Protein AF-A0A844D872-F1 (afdb_monomer_lite)

Secondary structure (DSSP, 8-state):
--EEEEEE-S-HHHHHHHHHHHHTT--HHHHTTTS--SB-TTS-B---SSS-EEEEEHHHHHHHH-SHHHHTT-EEEEEETTEEEEEEEEEEEPPGGG--S-EEEEE-HHHHHHHTPPSS-EEEEEEEEE--

Sequence (132 aa):
MPTVKASSFADPGDIAAYKKAIAEGKSEAEALKLGDNGIGYWGDDTTSETTPMCALPREVWGEKWGTKGAARGKKVSVTYAGKTVVGELRDTMPHLANIKNGAGIDLNPGFAKAFGLKQPFMIDGVQWVWSE

Radius of gyration: 14.44 Å; chains: 1; bounding box: 37×27×39 Å

Foldseek 3Di:
DDWFKEWAAPAPQQCVQLVVCVVVVHDNVVSVVRHDVCQAPVRDRQQDQAAKEKAAACCVLCVVQNDPVRQFFFWKWKDDPRDIDIHGHRHYDYHPVPDDVRHRMYIYNNVCNVVVHHPGDIDTGMDMDGDD

pLDDT: mean 96.41, std 3.71, range [69.94, 98.69]

Organism: NCBI:txid2666082

Structure (mmCIF, N/CA/C/O backbone):
data_AF-A0A844D872-F1
#
_entry.id   AF-A0A844D872-F1
#
loop_
_atom_site.group_PDB
_atom_site.id
_atom_site.type_symbol
_atom_site.label_atom_id
_atom_site.label_alt_id
_atom_site.label_comp_id
_atom_site.label_asym_id
_atom_site.label_entity_id
_atom_site.label_seq_id
_atom_site.pdbx_PDB_ins_code
_atom_site.Cartn_x
_atom_site.Cartn_y
_atom_site.Cartn_z
_atom_site.occupancy
_atom_site.B_iso_or_equiv
_atom_site.auth_seq_id
_atom_site.auth_comp_id
_atom_site.auth_asym_id
_atom_site.auth_atom_id
_atom_site.pdbx_PDB_model_num
ATOM 1 N N . MET A 1 1 ? -15.899 -0.591 11.783 1.00 69.94 1 MET A N 1
ATOM 2 C CA . MET A 1 1 ? -14.674 -0.711 10.965 1.00 69.94 1 MET A CA 1
ATOM 3 C C . MET A 1 1 ? -14.652 -2.120 10.406 1.00 69.94 1 MET A C 1
ATOM 5 O O . MET A 1 1 ? -14.815 -3.038 11.207 1.00 69.94 1 MET A O 1
ATOM 9 N N . PRO A 1 2 ? -14.570 -2.316 9.082 1.00 82.88 2 PRO A N 1
ATOM 10 C CA . PRO A 1 2 ? -14.456 -3.659 8.531 1.00 82.88 2 PRO A CA 1
ATOM 11 C C . PRO A 1 2 ? -13.177 -4.313 9.060 1.00 82.88 2 PRO A C 1
ATOM 13 O O . PRO A 1 2 ? -12.152 -3.648 9.203 1.00 82.88 2 PRO A O 1
ATOM 16 N N . THR A 1 3 ? -13.262 -5.600 9.384 1.00 94.56 3 THR A N 1
ATOM 17 C CA . THR A 1 3 ? -12.077 -6.414 9.665 1.00 94.56 3 THR A CA 1
ATOM 18 C C . THR A 1 3 ? -11.681 -7.085 8.361 1.00 94.56 3 THR A C 1
ATOM 20 O O . THR A 1 3 ? -12.503 -7.755 7.740 1.00 94.56 3 THR A O 1
ATOM 23 N N . VAL A 1 4 ? -10.450 -6.854 7.927 1.00 96.81 4 VAL A N 1
ATOM 24 C CA . VAL A 1 4 ? -9.906 -7.308 6.652 1.00 96.81 4 VAL A CA 1
ATOM 25 C C . VAL A 1 4 ? -8.595 -8.048 6.874 1.00 96.81 4 VAL A C 1
ATOM 27 O O . VAL A 1 4 ? -7.974 -7.977 7.939 1.00 96.81 4 VAL A O 1
ATOM 30 N N . LYS A 1 5 ? -8.165 -8.740 5.826 1.00 98.06 5 LYS A N 1
ATOM 31 C CA . LYS A 1 5 ? -6.791 -9.195 5.688 1.00 98.06 5 LYS A CA 1
ATOM 32 C C . LYS A 1 5 ? -5.943 -8.050 5.133 1.00 98.06 5 LYS A C 1
ATOM 34 O O . LYS A 1 5 ? -6.408 -7.340 4.240 1.00 98.06 5 LYS A O 1
ATOM 39 N N . ALA A 1 6 ? -4.735 -7.864 5.646 1.00 98.12 6 ALA A N 1
ATOM 40 C CA . ALA A 1 6 ? -3.766 -6.923 5.100 1.00 98.12 6 ALA A CA 1
ATOM 41 C C . ALA A 1 6 ? -2.573 -7.664 4.510 1.00 98.12 6 ALA A C 1
ATOM 43 O O . ALA A 1 6 ? -2.111 -8.648 5.095 1.00 98.12 6 ALA A O 1
ATOM 44 N N . SER A 1 7 ? -2.065 -7.170 3.387 1.00 98.12 7 SER A N 1
ATOM 45 C CA . SER A 1 7 ? -0.820 -7.655 2.802 1.00 98.12 7 SER A CA 1
ATOM 46 C C . SER A 1 7 ? 0.258 -6.576 2.814 1.00 98.12 7 SER A C 1
ATOM 48 O O . SER A 1 7 ? -0.011 -5.429 3.179 1.00 98.12 7 SER A O 1
ATOM 50 N N . SER A 1 8 ? 1.496 -6.951 2.523 1.00 97.31 8 SER A N 1
ATOM 51 C CA . SER A 1 8 ? 2.596 -6.003 2.385 1.00 97.31 8 SER A CA 1
ATOM 52 C C . SER A 1 8 ? 2.806 -5.588 0.931 1.00 97.31 8 SER A C 1
ATOM 54 O O . SER A 1 8 ? 2.517 -6.355 0.018 1.00 97.31 8 SER A O 1
ATOM 56 N N . PHE A 1 9 ? 3.322 -4.376 0.726 1.00 96.06 9 PHE A N 1
ATOM 57 C CA . PHE A 1 9 ? 3.824 -3.908 -0.571 1.00 96.06 9 PHE A CA 1
ATOM 58 C C . PHE A 1 9 ? 5.110 -3.095 -0.381 1.00 96.06 9 PHE A C 1
ATOM 60 O O . PHE A 1 9 ? 5.484 -2.790 0.760 1.00 96.06 9 PHE A O 1
ATOM 67 N N . ALA A 1 10 ? 5.792 -2.749 -1.482 1.00 95.31 10 ALA A N 1
ATOM 68 C CA . ALA A 1 10 ? 7.118 -2.134 -1.451 1.00 95.31 10 ALA A CA 1
ATOM 69 C C . ALA A 1 10 ? 8.097 -2.934 -0.569 1.00 95.31 10 ALA A C 1
ATOM 71 O O . ALA A 1 10 ? 8.885 -2.379 0.203 1.00 95.31 10 ALA A O 1
ATOM 72 N N . ASP A 1 11 ? 8.008 -4.265 -0.653 1.00 93.38 11 ASP A N 1
ATOM 73 C CA . ASP A 1 11 ? 8.794 -5.179 0.163 1.00 93.38 11 ASP A CA 1
ATOM 74 C C . ASP A 1 11 ? 10.283 -5.069 -0.209 1.00 93.38 11 ASP A C 1
ATOM 76 O O . ASP A 1 11 ? 10.622 -5.113 -1.394 1.00 93.38 11 ASP A O 1
ATOM 80 N N . PRO A 1 12 ? 11.223 -4.990 0.757 1.00 93.12 12 PRO A N 1
ATOM 81 C CA . PRO A 1 12 ? 12.648 -4.829 0.447 1.00 93.12 12 PRO A CA 1
ATOM 82 C C . PRO A 1 12 ? 13.210 -5.894 -0.509 1.00 93.12 12 PRO A C 1
ATOM 84 O O . PRO A 1 12 ? 14.112 -5.608 -1.298 1.00 93.12 12 PRO A O 1
ATOM 87 N N . GLY A 1 13 ? 12.667 -7.117 -0.449 1.00 94.06 13 GLY A N 1
ATOM 88 C CA . GLY A 1 13 ? 12.999 -8.201 -1.373 1.00 94.06 13 GLY A CA 1
ATOM 89 C C . GLY A 1 13 ? 12.554 -7.918 -2.809 1.00 94.06 13 GLY A C 1
ATOM 90 O O . GLY A 1 13 ? 13.353 -8.088 -3.729 1.00 94.06 13 GLY A O 1
ATOM 91 N N . ASP A 1 14 ? 11.334 -7.414 -2.991 1.00 94.50 14 ASP A N 1
ATOM 92 C CA . ASP A 1 14 ? 10.787 -7.054 -4.302 1.00 94.50 14 ASP A CA 1
ATOM 93 C C . ASP A 1 14 ? 11.513 -5.839 -4.890 1.00 94.50 14 ASP A C 1
ATOM 95 O O . ASP A 1 14 ? 11.864 -5.848 -6.070 1.00 94.50 14 ASP A O 1
ATOM 99 N N . ILE A 1 15 ? 11.861 -4.846 -4.060 1.00 96.31 15 ILE A N 1
ATOM 100 C CA . ILE A 1 15 ? 12.703 -3.711 -4.472 1.00 96.31 15 ILE A CA 1
ATOM 101 C C . ILE A 1 15 ? 14.079 -4.190 -4.951 1.00 96.31 15 ILE A C 1
ATOM 103 O O . ILE A 1 15 ? 14.603 -3.719 -5.965 1.00 96.31 15 ILE A O 1
ATOM 107 N N . ALA A 1 16 ? 14.698 -5.124 -4.225 1.00 96.69 16 ALA A N 1
ATOM 108 C CA . ALA A 1 16 ? 15.992 -5.682 -4.606 1.00 96.69 16 ALA A CA 1
ATOM 109 C C . ALA A 1 16 ? 15.901 -6.488 -5.911 1.00 96.69 16 ALA A C 1
ATOM 111 O O . ALA A 1 16 ? 16.780 -6.358 -6.767 1.00 96.69 16 ALA A O 1
ATOM 112 N N . ALA A 1 17 ? 14.837 -7.275 -6.091 1.00 97.31 17 ALA A N 1
ATOM 113 C CA . ALA A 1 17 ? 14.586 -8.037 -7.310 1.00 97.31 17 ALA A CA 1
ATOM 114 C C . ALA A 1 17 ? 14.382 -7.119 -8.525 1.00 97.31 17 ALA A C 1
ATOM 116 O O . ALA A 1 17 ? 15.011 -7.337 -9.564 1.00 97.31 17 ALA A O 1
ATOM 117 N N . TYR A 1 18 ? 13.595 -6.050 -8.374 1.00 97.81 18 TYR A N 1
ATOM 118 C CA . TYR A 1 18 ? 13.404 -5.028 -9.402 1.00 97.81 18 TYR A CA 1
ATOM 119 C C . TYR A 1 18 ? 14.728 -4.354 -9.784 1.00 97.81 18 TYR A C 1
ATOM 121 O O . TYR A 1 18 ? 15.111 -4.334 -10.955 1.00 97.81 18 TYR A O 1
ATOM 129 N N . LYS A 1 19 ? 15.487 -3.857 -8.797 1.00 97.25 19 LYS A N 1
ATOM 130 C CA . LYS A 1 19 ? 16.779 -3.189 -9.040 1.00 97.25 19 LYS A CA 1
ATOM 131 C C . LYS A 1 19 ? 17.787 -4.115 -9.717 1.00 97.25 19 LYS A C 1
ATOM 133 O O . LYS A 1 19 ? 18.502 -3.681 -10.618 1.00 97.25 19 LYS A O 1
ATOM 138 N N . LYS A 1 20 ? 17.823 -5.390 -9.319 1.00 97.94 20 LYS A N 1
ATOM 139 C CA . LYS A 1 20 ? 18.659 -6.409 -9.960 1.00 97.94 20 LYS A CA 1
ATOM 140 C C . LYS A 1 20 ? 18.260 -6.621 -11.422 1.00 97.94 20 LYS A C 1
ATOM 142 O O . LYS A 1 20 ? 19.131 -6.617 -12.281 1.00 97.94 20 LYS A O 1
ATOM 147 N N . ALA A 1 21 ? 16.966 -6.745 -11.712 1.00 97.75 21 ALA A N 1
ATOM 148 C CA . ALA A 1 21 ? 16.462 -6.908 -13.073 1.00 97.75 21 ALA A CA 1
ATOM 149 C C . ALA A 1 21 ? 16.848 -5.729 -13.986 1.00 97.75 21 ALA A C 1
ATOM 151 O O . ALA A 1 21 ? 17.309 -5.949 -15.106 1.00 97.75 21 ALA A O 1
ATOM 152 N N . ILE A 1 22 ? 16.724 -4.493 -13.491 1.00 98.00 22 ILE A N 1
ATOM 153 C CA . ILE A 1 22 ? 17.172 -3.293 -14.214 1.00 98.00 22 ILE A CA 1
ATOM 154 C C . ILE A 1 22 ? 18.687 -3.323 -14.452 1.00 98.00 22 ILE A C 1
ATOM 156 O O . ILE A 1 22 ? 19.138 -3.058 -15.564 1.00 98.00 22 ILE A O 1
ATOM 160 N N . ALA A 1 23 ? 19.482 -3.685 -13.441 1.00 97.75 23 ALA A N 1
ATOM 161 C CA . ALA A 1 23 ? 20.937 -3.792 -13.575 1.00 97.75 23 ALA A CA 1
ATOM 162 C C . ALA A 1 23 ? 21.373 -4.880 -14.578 1.00 97.75 23 ALA A C 1
ATOM 164 O O . ALA A 1 23 ? 22.415 -4.747 -15.214 1.00 97.75 23 ALA A O 1
ATOM 165 N N . GLU A 1 24 ? 20.564 -5.926 -14.755 1.00 97.56 24 GLU A N 1
ATOM 166 C CA . GLU A 1 24 ? 20.741 -6.977 -15.769 1.00 97.56 24 GLU A CA 1
ATOM 167 C C . GLU A 1 24 ? 20.281 -6.551 -17.179 1.00 97.56 24 GLU A C 1
ATOM 169 O O . GLU A 1 24 ? 20.344 -7.347 -18.115 1.00 97.56 24 GLU A O 1
ATOM 174 N N . GLY A 1 25 ? 19.830 -5.305 -17.353 1.00 97.88 25 GLY A N 1
ATOM 175 C CA . GLY A 1 25 ? 19.441 -4.741 -18.647 1.00 97.88 25 GLY A CA 1
ATOM 176 C C . GLY A 1 25 ? 18.002 -5.037 -19.068 1.00 97.88 25 GLY A C 1
ATOM 177 O O . GLY A 1 25 ? 17.658 -4.819 -20.230 1.00 97.88 25 GLY A O 1
ATOM 178 N N . LYS A 1 26 ? 17.149 -5.523 -18.157 1.00 97.94 26 LYS A N 1
ATOM 179 C CA . LYS A 1 26 ? 15.717 -5.697 -18.437 1.00 97.94 26 LYS A CA 1
ATOM 180 C C . LYS A 1 26 ? 15.021 -4.346 -18.545 1.00 97.94 26 LYS A C 1
ATOM 182 O O . LYS A 1 26 ? 15.393 -3.382 -17.875 1.00 97.94 26 LYS A O 1
ATOM 187 N N . SER A 1 27 ? 13.968 -4.291 -19.354 1.00 97.75 27 SER A N 1
ATOM 188 C CA . SER A 1 27 ? 13.076 -3.132 -19.372 1.00 97.75 27 SER A CA 1
ATOM 189 C C . SER A 1 27 ? 12.322 -2.993 -18.045 1.00 97.75 27 SER A C 1
ATOM 191 O O . SER A 1 27 ? 12.126 -3.969 -17.320 1.00 97.75 27 SER A O 1
ATOM 193 N N . GLU A 1 28 ? 11.827 -1.792 -17.747 1.00 95.56 28 GLU A N 1
ATOM 194 C CA . GLU A 1 28 ? 10.998 -1.542 -16.560 1.00 95.56 28 GLU A CA 1
ATOM 195 C C . GLU A 1 28 ? 9.778 -2.473 -16.502 1.00 95.56 28 GLU A C 1
ATOM 197 O O . GLU A 1 28 ? 9.502 -3.076 -15.468 1.00 95.56 28 GLU A O 1
ATOM 202 N N . ALA A 1 29 ? 9.105 -2.694 -17.634 1.00 96.00 29 ALA A N 1
ATOM 203 C CA . ALA A 1 29 ? 7.959 -3.597 -17.713 1.00 96.00 29 ALA A CA 1
ATOM 204 C C . ALA A 1 29 ? 8.315 -5.068 -17.427 1.00 96.00 29 ALA A C 1
ATOM 206 O O . ALA A 1 29 ? 7.466 -5.834 -16.975 1.00 96.00 29 ALA A O 1
ATOM 207 N N . GLU A 1 30 ? 9.545 -5.497 -17.711 1.00 97.12 30 GLU A N 1
ATOM 208 C CA . GLU A 1 30 ? 10.029 -6.836 -17.363 1.00 97.12 30 GLU A CA 1
ATOM 209 C C . GLU A 1 30 ? 10.491 -6.912 -15.909 1.00 97.12 30 GLU A C 1
ATOM 211 O O . GLU A 1 30 ? 10.247 -7.921 -15.250 1.00 97.12 30 GLU A O 1
ATOM 216 N N . ALA A 1 31 ? 11.120 -5.855 -15.398 1.00 96.62 31 ALA A N 1
ATOM 217 C CA . ALA A 1 31 ? 11.547 -5.762 -14.008 1.00 96.62 31 ALA A CA 1
ATOM 218 C C . ALA A 1 31 ? 10.348 -5.728 -13.044 1.00 96.62 31 ALA A C 1
ATOM 220 O O . ALA A 1 31 ? 10.371 -6.430 -12.037 1.00 96.62 31 ALA A O 1
ATOM 221 N N . LEU A 1 32 ? 9.264 -5.025 -13.394 1.00 94.62 32 LEU A N 1
ATOM 222 C CA . LEU A 1 32 ? 8.007 -4.986 -12.626 1.00 94.62 32 LEU A CA 1
ATOM 223 C C . LEU A 1 32 ? 7.278 -6.339 -12.556 1.00 94.62 32 LEU A C 1
ATOM 225 O O . LEU A 1 32 ? 6.381 -6.523 -11.742 1.00 94.62 32 LEU A O 1
ATOM 229 N N . LYS A 1 33 ? 7.642 -7.314 -13.401 1.00 94.38 33 LYS A N 1
ATOM 230 C CA . LYS A 1 33 ? 7.141 -8.697 -13.275 1.00 94.38 33 LYS A CA 1
ATOM 231 C C . LYS A 1 33 ? 7.908 -9.504 -12.230 1.00 94.38 33 LYS A C 1
ATOM 233 O O . LYS A 1 33 ? 7.455 -10.580 -11.854 1.00 94.38 33 LYS A O 1
ATOM 238 N N . LEU A 1 34 ? 9.094 -9.037 -11.842 1.00 94.25 34 LEU A N 1
ATOM 239 C CA . LEU A 1 34 ? 9.993 -9.716 -10.911 1.00 94.25 34 LEU A CA 1
ATOM 240 C C . LEU A 1 34 ? 9.991 -9.097 -9.518 1.00 94.25 34 LEU A C 1
ATOM 242 O O . LEU A 1 34 ? 10.435 -9.752 -8.581 1.00 94.25 34 LEU A O 1
ATOM 246 N N . GLY A 1 35 ? 9.541 -7.853 -9.393 1.00 93.31 35 GLY A N 1
ATOM 247 C CA . GLY A 1 35 ? 9.508 -7.135 -8.134 1.00 93.31 35 GLY A CA 1
ATOM 248 C C . GLY A 1 35 ? 8.810 -5.788 -8.268 1.00 93.31 35 GLY A C 1
ATOM 249 O O . GLY A 1 35 ? 8.144 -5.509 -9.263 1.00 93.31 35 GLY A O 1
ATOM 250 N N . ASP A 1 36 ? 9.008 -4.953 -7.261 1.00 93.81 36 ASP A N 1
ATOM 251 C CA . ASP A 1 36 ? 8.352 -3.664 -7.073 1.00 93.81 36 ASP A CA 1
ATOM 252 C C . ASP A 1 36 ? 9.392 -2.546 -7.253 1.00 93.81 36 ASP A C 1
ATOM 254 O O . ASP A 1 36 ? 10.545 -2.683 -6.843 1.00 93.81 36 ASP A O 1
ATOM 258 N N . ASN A 1 37 ? 9.026 -1.439 -7.896 1.00 95.88 37 ASN A N 1
ATOM 259 C CA . ASN A 1 37 ? 9.924 -0.294 -8.059 1.00 95.88 37 ASN A CA 1
ATOM 260 C C . ASN A 1 37 ? 9.883 0.671 -6.858 1.00 95.88 37 ASN A C 1
ATOM 262 O O . ASN A 1 37 ? 10.709 1.583 -6.784 1.00 95.88 37 ASN A O 1
ATOM 266 N N . GLY A 1 38 ? 8.959 0.462 -5.917 1.00 96.62 38 GLY A N 1
ATOM 267 C CA . GLY A 1 38 ? 8.761 1.278 -4.726 1.00 96.62 38 GLY A CA 1
ATOM 268 C C . GLY A 1 38 ? 8.022 2.584 -4.992 1.00 96.62 38 GLY A C 1
ATOM 269 O O . GLY A 1 38 ? 7.949 3.430 -4.101 1.00 96.62 38 GLY A O 1
ATOM 270 N N . ILE A 1 39 ? 7.480 2.774 -6.195 1.00 97.62 39 ILE A N 1
ATOM 271 C CA . ILE A 1 39 ? 6.799 3.999 -6.598 1.00 97.62 39 ILE A CA 1
ATOM 272 C C . ILE A 1 39 ? 5.295 3.752 -6.606 1.00 97.62 39 ILE A C 1
ATOM 274 O O . ILE A 1 39 ? 4.771 3.035 -7.455 1.00 97.62 39 ILE A O 1
ATOM 278 N N . GLY A 1 40 ? 4.589 4.396 -5.681 1.00 96.31 40 GLY A N 1
ATOM 279 C CA . GLY A 1 40 ? 3.140 4.284 -5.587 1.00 96.31 40 GLY A CA 1
ATOM 280 C C . GLY A 1 40 ? 2.421 4.943 -6.767 1.00 96.31 40 GLY A C 1
ATOM 281 O O . GLY A 1 40 ? 2.988 5.741 -7.518 1.00 96.31 40 GLY A O 1
ATOM 282 N N . TYR A 1 41 ? 1.121 4.684 -6.893 1.00 96.62 41 TYR A N 1
ATOM 283 C CA . TYR A 1 41 ? 0.254 5.128 -7.990 1.00 96.62 41 TYR A CA 1
ATOM 284 C C . TYR A 1 41 ? 0.324 6.628 -8.315 1.00 96.62 41 TYR A C 1
ATOM 286 O O . TYR A 1 41 ? -0.021 7.053 -9.424 1.00 96.62 41 TYR A O 1
ATOM 294 N N . TRP A 1 42 ? 0.737 7.459 -7.358 1.00 96.12 42 TRP A N 1
ATOM 295 C CA . TRP A 1 42 ? 0.881 8.907 -7.508 1.00 96.12 42 TRP A CA 1
ATOM 296 C C . TRP A 1 42 ? 2.319 9.405 -7.719 1.00 96.12 42 TRP A C 1
ATOM 298 O O . TRP A 1 42 ? 2.523 10.617 -7.741 1.00 96.12 42 TRP A O 1
ATOM 308 N N . GLY A 1 43 ? 3.291 8.513 -7.913 1.00 96.25 43 GLY A N 1
ATOM 309 C CA . GLY A 1 43 ? 4.709 8.866 -8.048 1.00 96.25 43 GLY A CA 1
ATOM 310 C C . GLY A 1 43 ? 5.426 9.064 -6.709 1.00 96.25 43 GLY A C 1
ATOM 311 O O . GLY A 1 43 ? 6.524 9.610 -6.681 1.00 96.25 43 GLY A O 1
ATOM 312 N N . ASP A 1 44 ? 4.792 8.669 -5.606 1.00 97.06 44 ASP A N 1
ATOM 313 C CA . ASP A 1 44 ? 5.346 8.758 -4.257 1.00 97.06 44 ASP A CA 1
ATOM 314 C C . ASP A 1 44 ? 6.315 7.595 -3.987 1.00 97.06 44 ASP A C 1
ATOM 316 O O . ASP A 1 44 ? 6.029 6.463 -4.370 1.00 97.06 44 ASP A O 1
ATOM 320 N N . ASP A 1 45 ? 7.427 7.850 -3.291 1.00 97.25 45 ASP A N 1
ATOM 321 C CA . ASP A 1 45 ? 8.286 6.784 -2.759 1.00 97.25 45 ASP A CA 1
ATOM 322 C C . ASP A 1 45 ? 7.587 6.107 -1.576 1.00 97.25 45 ASP A C 1
ATOM 324 O O . ASP A 1 45 ? 7.339 6.726 -0.538 1.00 97.25 45 ASP A O 1
ATOM 328 N N . THR A 1 46 ? 7.269 4.829 -1.743 1.00 98.06 46 THR A N 1
ATOM 329 C CA . THR A 1 46 ? 6.528 4.017 -0.773 1.00 98.06 46 THR A CA 1
ATOM 330 C C . THR A 1 46 ? 7.416 3.102 0.064 1.00 98.06 46 THR A C 1
ATOM 332 O O . THR A 1 46 ? 6.928 2.441 0.980 1.00 98.06 46 THR A O 1
ATOM 335 N N . THR A 1 47 ? 8.733 3.131 -0.155 1.00 97.75 47 THR A N 1
ATOM 336 C CA . THR A 1 47 ? 9.712 2.282 0.543 1.00 97.75 47 THR A CA 1
ATOM 337 C C . THR A 1 47 ? 10.070 2.776 1.949 1.00 97.75 47 THR A C 1
ATOM 339 O O . THR A 1 47 ? 10.794 2.103 2.683 1.00 97.75 47 THR A O 1
ATOM 342 N N . SER A 1 48 ? 9.561 3.946 2.352 1.00 96.19 48 SER A N 1
ATOM 343 C CA . SER A 1 48 ? 9.865 4.561 3.646 1.00 96.19 48 SER A CA 1
ATOM 344 C C . SER A 1 48 ? 9.452 3.683 4.832 1.00 96.19 48 SER A C 1
ATOM 346 O O . SER A 1 48 ? 8.281 3.357 5.021 1.00 96.19 48 SER A O 1
ATOM 348 N N . GLU A 1 49 ? 10.415 3.390 5.708 1.00 96.56 49 GLU A N 1
ATOM 349 C CA . GLU A 1 49 ? 10.177 2.743 7.003 1.00 96.56 49 GLU A CA 1
ATOM 350 C C . GLU A 1 49 ? 9.657 3.700 8.088 1.0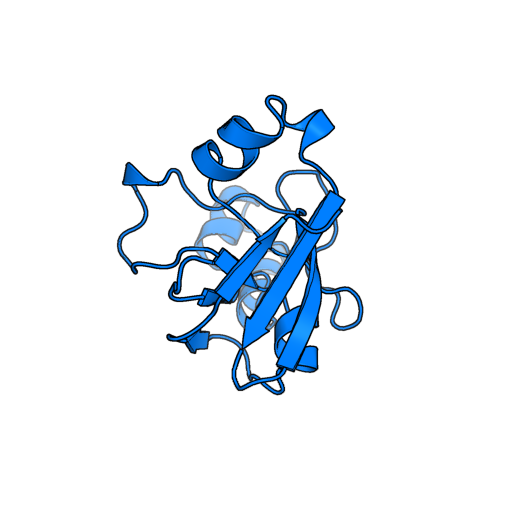0 96.56 49 GLU A C 1
ATOM 352 O O . GLU A 1 49 ? 9.276 3.264 9.174 1.00 96.56 49 GLU A O 1
ATOM 357 N N . THR A 1 50 ? 9.697 5.013 7.859 1.00 95.81 50 THR A N 1
ATOM 358 C CA . THR A 1 50 ? 9.314 6.021 8.865 1.00 95.81 50 THR A CA 1
ATOM 359 C C . THR A 1 50 ? 7.974 6.669 8.565 1.00 95.81 50 THR A C 1
ATOM 361 O O . THR A 1 50 ? 7.366 7.261 9.454 1.00 95.81 50 THR A O 1
ATOM 364 N N . THR A 1 51 ? 7.495 6.547 7.331 1.00 97.62 51 THR A N 1
ATOM 365 C CA . THR A 1 51 ? 6.218 7.097 6.890 1.00 97.62 51 THR A CA 1
ATOM 366 C C . THR A 1 51 ? 5.274 5.944 6.557 1.00 97.62 51 THR A C 1
ATOM 368 O O . THR A 1 51 ? 5.461 5.289 5.532 1.00 97.62 51 THR A O 1
ATOM 371 N N . PRO A 1 52 ? 4.264 5.671 7.405 1.00 98.50 52 PRO A N 1
ATOM 372 C CA . PRO A 1 52 ? 3.255 4.664 7.115 1.00 98.50 52 PRO A CA 1
ATOM 373 C C . PRO A 1 52 ? 2.410 5.073 5.908 1.00 98.50 52 PRO A C 1
ATOM 375 O O . PRO A 1 52 ? 1.802 6.147 5.879 1.00 98.50 52 PRO A O 1
ATOM 378 N N . MET A 1 53 ? 2.364 4.204 4.910 1.00 98.69 53 MET A N 1
ATOM 379 C CA . MET A 1 53 ? 1.624 4.389 3.670 1.00 98.69 53 MET A CA 1
ATOM 380 C C . MET A 1 53 ? 0.851 3.124 3.334 1.00 98.69 53 MET A C 1
ATOM 382 O O . MET A 1 53 ? 1.309 2.013 3.594 1.00 98.69 53 MET A O 1
ATOM 386 N N . CYS A 1 54 ? -0.324 3.293 2.748 1.00 98.50 54 CYS A N 1
ATOM 387 C CA . CYS A 1 54 ? -1.170 2.182 2.350 1.00 98.50 54 CYS A CA 1
ATOM 388 C C . CYS A 1 54 ? -1.605 2.283 0.892 1.00 98.50 54 CYS A C 1
ATOM 390 O O . CYS A 1 54 ? -1.616 3.370 0.293 1.00 98.50 54 CYS A O 1
ATOM 392 N N . ALA A 1 55 ? -2.011 1.131 0.370 1.00 98.31 55 ALA A N 1
ATOM 393 C CA . ALA A 1 55 ? -2.756 1.007 -0.864 1.00 98.31 55 ALA A CA 1
ATOM 394 C C . ALA A 1 55 ? -4.184 0.546 -0.558 1.00 98.31 55 ALA A C 1
ATOM 396 O O . ALA A 1 55 ? -4.405 -0.342 0.267 1.00 98.31 55 ALA A O 1
ATOM 397 N N . LEU A 1 56 ? -5.156 1.141 -1.249 1.00 97.94 56 LEU A N 1
ATOM 398 C CA . LEU A 1 56 ? -6.551 0.698 -1.248 1.00 97.94 56 LEU A CA 1
ATOM 399 C C . LEU A 1 56 ? -7.036 0.528 -2.694 1.00 97.94 56 LEU A C 1
ATOM 401 O O . LEU A 1 56 ? -6.513 1.201 -3.588 1.00 97.94 56 LEU A O 1
ATOM 405 N N . PRO A 1 57 ? -8.036 -0.331 -2.958 1.00 97.25 57 PRO A N 1
ATOM 406 C CA . PRO A 1 57 ? -8.593 -0.495 -4.297 1.00 97.25 57 PRO A CA 1
ATOM 407 C C . PRO A 1 57 ? -9.218 0.800 -4.815 1.00 97.25 57 PRO A C 1
ATOM 409 O O . PRO A 1 57 ? -9.758 1.600 -4.042 1.00 97.25 57 PRO A O 1
ATOM 412 N N . ARG A 1 58 ? -9.197 0.986 -6.139 1.00 96.75 58 ARG A N 1
ATOM 413 C CA . ARG A 1 58 ? -9.728 2.193 -6.788 1.00 96.75 58 ARG A CA 1
ATOM 414 C C . ARG A 1 58 ? -11.179 2.479 -6.449 1.00 96.75 58 ARG A C 1
ATOM 416 O O . ARG A 1 58 ? -11.556 3.634 -6.275 1.00 96.75 58 ARG A O 1
ATOM 423 N N . GLU A 1 59 ? -11.983 1.438 -6.348 1.00 97.44 59 GLU A N 1
ATOM 424 C CA . GLU A 1 59 ? -13.388 1.532 -5.985 1.00 97.44 59 GLU A CA 1
ATOM 425 C C . GLU A 1 59 ? -13.565 2.095 -4.568 1.00 97.44 59 GLU A C 1
ATOM 427 O O . GLU A 1 59 ? -14.431 2.933 -4.353 1.00 97.44 59 GLU A O 1
ATOM 432 N N . VAL A 1 60 ? -12.690 1.720 -3.630 1.00 96.88 60 VAL A N 1
ATOM 433 C CA . VAL A 1 60 ? -12.781 2.105 -2.214 1.00 96.88 60 VAL A CA 1
ATOM 434 C C . VAL A 1 60 ? -12.445 3.580 -2.006 1.00 96.88 60 VAL A C 1
ATOM 436 O O . VAL A 1 60 ? -13.193 4.315 -1.357 1.00 96.88 60 VAL A O 1
ATOM 439 N N . TRP A 1 61 ? -11.316 4.050 -2.544 1.00 97.06 61 TRP A N 1
ATOM 440 C CA . TRP A 1 61 ? -10.976 5.470 -2.424 1.00 97.06 61 TRP A CA 1
ATOM 441 C C . TRP A 1 61 ? -11.789 6.345 -3.382 1.00 97.06 61 TRP A C 1
ATOM 443 O O . TRP A 1 61 ? -12.052 7.506 -3.065 1.00 97.06 61 TRP A O 1
ATOM 453 N N . GLY A 1 62 ? -12.226 5.802 -4.521 1.00 97.31 62 GLY A N 1
ATOM 454 C CA . GLY A 1 62 ? -13.078 6.489 -5.488 1.00 97.31 62 GLY A CA 1
ATOM 455 C C . GLY A 1 62 ? -14.477 6.760 -4.944 1.00 97.31 62 GLY A C 1
ATOM 456 O O . GLY A 1 62 ? -14.984 7.864 -5.118 1.00 97.31 62 GLY A O 1
ATOM 457 N N . GLU A 1 63 ? -15.069 5.811 -4.217 1.00 96.69 63 GLU A N 1
ATOM 458 C CA . GLU A 1 63 ? -16.375 5.985 -3.570 1.00 96.69 63 GLU A CA 1
ATOM 459 C C . GLU A 1 63 ? -16.367 7.140 -2.558 1.00 96.69 63 GLU A C 1
ATOM 461 O O . GLU A 1 63 ? -17.303 7.936 -2.511 1.00 96.69 63 GLU A O 1
ATOM 466 N N . LYS A 1 64 ? -15.292 7.279 -1.770 1.00 96.62 64 LYS A N 1
ATOM 467 C CA . LYS A 1 64 ? -15.211 8.309 -0.724 1.00 96.62 64 LYS A CA 1
ATOM 468 C C . LYS A 1 64 ? -14.742 9.673 -1.231 1.00 96.62 64 LYS A C 1
ATOM 470 O O . LYS A 1 64 ? -15.247 10.695 -0.771 1.00 96.62 64 LYS A O 1
ATOM 475 N N . TRP A 1 65 ? -13.747 9.700 -2.118 1.00 96.69 65 TRP A N 1
ATOM 476 C CA . TRP A 1 65 ? -13.030 10.927 -2.496 1.00 96.69 65 TRP A CA 1
ATOM 477 C C . TRP A 1 65 ? -13.202 11.315 -3.970 1.00 96.69 65 TRP A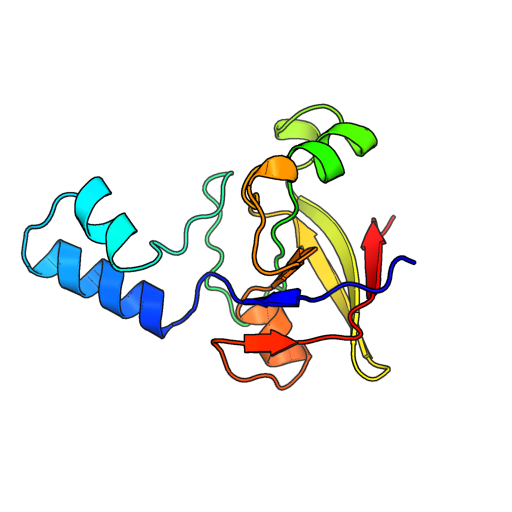 C 1
ATOM 479 O O . TRP A 1 65 ? -12.768 12.392 -4.382 1.00 96.69 65 TRP A O 1
ATOM 489 N N . GLY A 1 66 ? -13.831 10.466 -4.783 1.00 96.50 66 GLY A N 1
ATOM 490 C CA . GLY A 1 66 ? -14.088 10.701 -6.200 1.00 96.50 66 GLY A CA 1
ATOM 491 C C . GLY A 1 66 ? -12.843 10.534 -7.069 1.00 96.50 66 GLY A C 1
ATOM 492 O O . GLY A 1 66 ? -12.668 9.526 -7.751 1.00 96.50 66 GLY A O 1
ATOM 493 N N . THR A 1 67 ? -11.972 11.543 -7.091 1.00 95.25 67 THR A N 1
ATOM 494 C CA . THR A 1 67 ? -10.861 11.607 -8.053 1.00 95.25 67 THR A CA 1
ATOM 495 C C . THR A 1 67 ? -9.536 11.118 -7.476 1.00 95.25 67 THR A C 1
ATOM 497 O O . THR A 1 67 ? -9.279 11.211 -6.277 1.00 95.25 67 THR A O 1
ATOM 500 N N . LYS A 1 68 ? -8.634 10.689 -8.372 1.00 93.50 68 LYS A N 1
ATOM 501 C CA . LYS A 1 68 ? -7.239 10.361 -8.043 1.00 93.50 68 LYS A CA 1
ATOM 502 C C . LYS A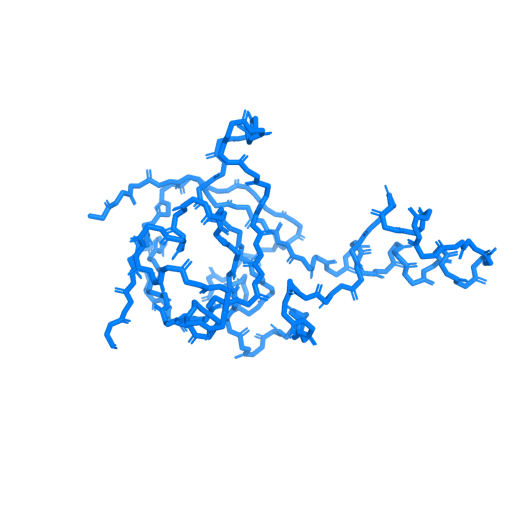 1 68 ? -6.560 11.498 -7.262 1.00 93.50 68 LYS A C 1
ATOM 504 O O . LYS A 1 68 ? -5.862 11.235 -6.290 1.00 93.50 68 LYS A O 1
ATOM 509 N N . GLY A 1 69 ? -6.758 12.752 -7.676 1.00 94.75 69 GLY A N 1
ATOM 510 C CA . GLY A 1 69 ? -6.149 13.914 -7.020 1.00 94.75 69 GLY A CA 1
ATOM 511 C C . GLY A 1 69 ? -6.691 14.158 -5.612 1.00 94.75 69 GLY A C 1
ATOM 512 O O . GLY A 1 69 ? -5.920 14.449 -4.705 1.00 94.75 69 GLY A O 1
ATOM 513 N N . ALA A 1 70 ? -7.998 13.976 -5.414 1.00 96.56 70 ALA A N 1
ATOM 514 C CA . ALA A 1 70 ? -8.639 14.153 -4.114 1.00 96.56 70 ALA A CA 1
ATOM 515 C C . ALA A 1 70 ? -8.321 13.023 -3.118 1.00 96.56 70 ALA A C 1
ATOM 517 O O . ALA A 1 70 ? -8.321 13.266 -1.913 1.00 96.56 70 ALA A O 1
ATOM 518 N N . ALA A 1 71 ? -8.051 11.807 -3.601 1.00 97.44 71 ALA A N 1
ATOM 519 C CA . ALA A 1 71 ? -7.730 10.652 -2.762 1.00 97.44 71 ALA A CA 1
ATOM 520 C C . ALA A 1 71 ? -6.272 10.639 -2.263 1.00 97.44 71 ALA A C 1
ATOM 522 O O . ALA A 1 71 ? -5.997 10.130 -1.175 1.00 97.44 71 ALA A O 1
ATOM 523 N N . ARG A 1 72 ? -5.331 11.197 -3.037 1.00 97.69 72 ARG A N 1
ATOM 524 C CA . ARG A 1 72 ? -3.898 11.163 -2.712 1.00 97.69 72 ARG A CA 1
ATOM 525 C C . ARG A 1 72 ? -3.621 11.765 -1.334 1.00 97.69 72 ARG A C 1
ATOM 527 O O . ARG A 1 72 ? -3.954 12.919 -1.075 1.00 97.69 72 ARG A O 1
ATOM 534 N N . GLY A 1 73 ? -2.927 11.018 -0.480 1.00 97.75 73 GLY A N 1
ATOM 535 C CA . GLY A 1 73 ? -2.488 11.492 0.832 1.00 97.75 73 GLY A CA 1
ATOM 536 C C . GLY A 1 73 ? -3.588 11.573 1.882 1.00 97.75 73 GLY A C 1
ATOM 537 O O . GLY A 1 73 ? -3.342 12.086 2.973 1.00 97.75 73 GLY A O 1
ATOM 538 N N . LYS A 1 74 ? -4.792 11.068 1.587 1.00 98.19 74 LYS A N 1
ATOM 539 C CA . LYS A 1 74 ? -5.843 10.947 2.596 1.00 98.19 74 LYS A CA 1
ATOM 540 C C . LYS A 1 74 ? -5.379 10.036 3.722 1.00 98.19 74 LYS A C 1
ATOM 542 O O . LYS A 1 74 ? -4.739 9.011 3.482 1.00 98.19 74 LYS A O 1
ATOM 547 N N . LYS A 1 75 ? -5.671 10.457 4.951 1.00 98.31 75 LYS A N 1
ATOM 548 C CA . LYS A 1 75 ? -5.225 9.771 6.157 1.00 98.31 75 LYS A CA 1
ATOM 549 C C . LYS A 1 75 ? -6.048 8.506 6.364 1.00 98.31 75 LYS A C 1
ATOM 551 O O . LYS A 1 75 ? -7.270 8.515 6.218 1.00 98.31 75 LYS A O 1
ATOM 556 N N . VAL A 1 76 ? -5.367 7.423 6.712 1.00 98.19 76 VAL A N 1
ATOM 557 C CA . VAL A 1 76 ? -5.970 6.120 6.993 1.00 98.19 76 VAL A CA 1
ATOM 558 C C . VAL A 1 76 ? -5.487 5.673 8.361 1.00 98.19 76 VAL A C 1
ATOM 560 O O . VAL A 1 76 ? -4.287 5.536 8.590 1.00 98.19 76 VAL A O 1
ATOM 563 N N . SER A 1 77 ? -6.426 5.479 9.279 1.00 98.19 77 SER A N 1
ATOM 564 C CA . SER A 1 77 ? -6.162 4.891 10.586 1.00 98.19 77 SER A CA 1
ATOM 565 C C . SER A 1 77 ? -6.260 3.377 10.457 1.00 98.19 77 SER A C 1
ATOM 567 O O . SER A 1 77 ? -7.296 2.869 10.028 1.00 98.19 77 SER A O 1
ATOM 569 N N . VAL A 1 78 ? -5.184 2.670 10.792 1.00 98.44 78 VAL A N 1
ATOM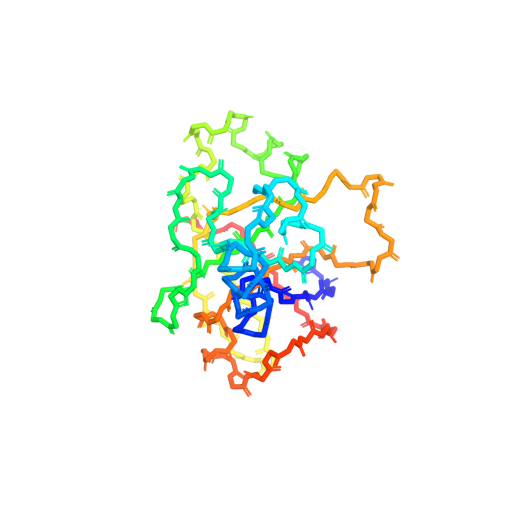 570 C CA . VAL A 1 78 ? -5.090 1.209 10.722 1.00 98.44 78 VAL A CA 1
ATOM 571 C C . VAL A 1 78 ? -4.844 0.669 12.122 1.00 98.44 78 VAL A C 1
ATOM 573 O O . VAL A 1 78 ? -3.915 1.102 12.804 1.00 98.44 78 VAL A O 1
ATOM 576 N N . THR A 1 79 ? -5.657 -0.291 12.544 1.00 98.56 79 THR A N 1
ATOM 577 C CA . THR A 1 79 ? -5.559 -0.967 13.834 1.00 98.56 79 THR A CA 1
ATOM 578 C C . THR A 1 79 ? -5.238 -2.441 13.633 1.00 98.56 79 THR A C 1
ATOM 580 O O . THR A 1 79 ? -5.926 -3.147 12.895 1.00 98.56 79 THR A O 1
ATOM 583 N N . TYR A 1 80 ? -4.213 -2.919 14.331 1.00 98.44 80 TYR A N 1
ATOM 584 C CA . TYR A 1 80 ? -3.823 -4.323 14.370 1.00 98.44 80 TYR A CA 1
ATOM 585 C C . TYR A 1 80 ? -3.257 -4.667 15.749 1.00 98.44 80 TYR A C 1
ATOM 587 O O . TYR A 1 80 ? -2.508 -3.882 16.330 1.00 98.44 80 TYR A O 1
ATOM 595 N N . ALA A 1 81 ? -3.643 -5.826 16.293 1.00 96.44 81 ALA A N 1
ATOM 596 C CA . ALA A 1 81 ? -3.196 -6.309 17.605 1.00 96.44 81 ALA A CA 1
ATOM 597 C C . ALA A 1 81 ? -3.306 -5.257 18.738 1.00 96.44 81 ALA A C 1
ATOM 599 O O . ALA A 1 81 ? -2.423 -5.133 19.583 1.00 96.44 81 ALA A O 1
ATOM 600 N N . GLY A 1 82 ? -4.383 -4.461 18.737 1.00 96.44 82 GLY A N 1
ATOM 601 C CA . GLY A 1 82 ? -4.632 -3.417 19.742 1.00 96.44 82 GLY A CA 1
ATOM 602 C C . GLY A 1 82 ? -3.834 -2.118 19.557 1.00 96.44 82 GLY A C 1
ATOM 603 O O . GLY A 1 82 ? -4.024 -1.181 20.329 1.00 96.44 82 GLY A O 1
ATOM 604 N N . LYS A 1 83 ? -2.976 -2.024 18.535 1.00 98.19 83 LYS A N 1
ATOM 605 C CA . LYS A 1 83 ? -2.231 -0.810 18.185 1.00 98.19 83 LYS A CA 1
ATOM 606 C C . LYS A 1 83 ? -2.869 -0.118 16.990 1.00 98.19 83 LYS A C 1
ATOM 608 O O . LYS A 1 83 ? -3.164 -0.774 15.998 1.00 98.19 83 LYS A O 1
ATOM 613 N N . THR A 1 84 ? -2.997 1.205 17.059 1.00 98.19 84 THR A N 1
ATOM 614 C CA . THR A 1 84 ? -3.462 2.044 15.947 1.00 98.19 84 THR A CA 1
ATOM 615 C C . THR A 1 84 ? -2.326 2.907 15.412 1.00 98.19 84 THR A C 1
ATOM 617 O O . THR A 1 84 ? -1.597 3.529 16.184 1.00 98.19 84 THR A O 1
ATOM 620 N N . VAL A 1 85 ? -2.178 2.947 14.091 1.00 98.38 85 VAL A N 1
ATOM 621 C CA . VAL A 1 85 ? -1.191 3.753 13.367 1.00 98.38 85 VAL A CA 1
ATOM 622 C C . VAL A 1 85 ? -1.920 4.514 12.267 1.00 98.38 85 VAL A C 1
ATOM 624 O O . VAL A 1 85 ? -2.706 3.931 11.524 1.00 98.38 85 VAL A O 1
ATOM 627 N N . VAL A 1 86 ? -1.660 5.816 12.156 1.00 98.44 86 VAL A N 1
ATOM 628 C CA . VAL A 1 86 ? -2.193 6.639 11.066 1.00 98.44 86 VAL A CA 1
ATOM 629 C C . VAL A 1 86 ? -1.145 6.736 9.967 1.00 98.44 86 VAL A C 1
ATOM 631 O O . VAL A 1 86 ? -0.017 7.161 10.213 1.00 98.44 86 VAL A O 1
ATOM 634 N N . GLY A 1 87 ? -1.538 6.355 8.759 1.00 98.25 87 GLY A N 1
ATOM 635 C CA . GLY A 1 87 ? -0.744 6.500 7.549 1.00 98.25 87 GLY A CA 1
ATOM 636 C C . GLY A 1 87 ? -1.486 7.266 6.467 1.00 98.25 87 GLY A C 1
ATOM 637 O O . GLY A 1 87 ? -2.520 7.893 6.708 1.00 98.25 87 GLY A O 1
ATOM 638 N N . GLU A 1 88 ? -0.942 7.219 5.260 1.00 98.31 88 GLU A N 1
ATOM 639 C CA . GLU A 1 88 ? -1.464 7.935 4.098 1.00 98.31 88 GLU A CA 1
ATOM 640 C C . GLU A 1 88 ? -1.760 6.990 2.938 1.00 98.31 88 GLU A C 1
ATOM 642 O O . GLU A 1 88 ? -1.020 6.039 2.694 1.00 98.31 88 GLU A O 1
ATOM 647 N N . LEU A 1 89 ? -2.810 7.277 2.173 1.00 98.44 89 LEU A N 1
ATOM 648 C CA . LEU A 1 89 ? -3.038 6.622 0.891 1.00 98.44 89 LEU A CA 1
ATOM 649 C C . LEU A 1 89 ? -2.013 7.126 -0.137 1.00 98.44 89 LEU A C 1
ATOM 651 O O . LEU A 1 89 ? -2.058 8.295 -0.541 1.00 98.44 89 LEU A O 1
ATOM 655 N N . ARG A 1 90 ? -1.092 6.252 -0.552 1.00 98.38 90 ARG A N 1
ATOM 656 C CA . ARG A 1 90 ? -0.006 6.573 -1.501 1.00 98.38 90 ARG A CA 1
ATOM 657 C C . ARG A 1 90 ? 0.131 5.572 -2.642 1.00 98.38 90 ARG A C 1
ATOM 659 O O . ARG A 1 90 ? 0.892 5.834 -3.569 1.00 98.38 90 ARG A O 1
ATOM 666 N N . ASP A 1 91 ? -0.663 4.506 -2.635 1.00 98.00 91 ASP A N 1
ATOM 667 C CA . ASP A 1 91 ? -0.772 3.606 -3.775 1.00 98.00 91 ASP A CA 1
ATOM 668 C C . ASP A 1 91 ? -2.209 3.088 -4.005 1.00 98.00 91 ASP A C 1
ATOM 670 O O . ASP A 1 91 ? -3.131 3.396 -3.240 1.00 98.00 91 ASP A O 1
ATOM 674 N N . THR A 1 92 ? -2.424 2.338 -5.087 1.00 97.62 92 THR A N 1
ATOM 675 C CA . THR A 1 92 ? -3.683 1.658 -5.394 1.00 97.62 92 THR A CA 1
ATOM 676 C C . THR A 1 92 ? -3.476 0.154 -5.506 1.00 97.62 92 THR A C 1
ATOM 678 O O . THR A 1 92 ? -2.616 -0.321 -6.238 1.00 97.62 92 THR A O 1
ATOM 681 N N . MET A 1 93 ? -4.347 -0.602 -4.844 1.00 96.94 93 MET A N 1
ATOM 682 C CA . MET A 1 93 ? -4.450 -2.043 -5.078 1.00 96.94 93 MET A CA 1
ATOM 683 C C . MET A 1 93 ? -5.086 -2.313 -6.454 1.00 96.94 93 MET A C 1
ATOM 685 O O . MET A 1 93 ? -5.724 -1.410 -7.025 1.00 96.94 93 MET A O 1
ATOM 689 N N . PRO A 1 94 ? -4.997 -3.555 -6.971 1.00 96.06 94 PRO A N 1
ATOM 690 C CA . PRO A 1 94 ? -5.833 -4.002 -8.078 1.00 96.06 94 PRO A CA 1
ATOM 691 C C . PRO A 1 94 ? -7.322 -3.726 -7.830 1.00 96.06 94 PRO A C 1
ATOM 693 O O . PRO A 1 94 ? -7.776 -3.615 -6.691 1.00 96.06 94 PRO A O 1
ATOM 696 N N . HIS A 1 95 ? -8.095 -3.662 -8.915 1.00 96.69 95 HIS A N 1
ATOM 697 C CA . HIS A 1 95 ? -9.557 -3.602 -8.851 1.00 96.69 95 HIS A CA 1
ATOM 698 C C . HIS A 1 95 ? -10.119 -4.679 -7.921 1.00 96.69 95 HIS A C 1
ATOM 700 O O . HIS A 1 95 ? -9.668 -5.825 -7.992 1.00 96.69 95 HIS A O 1
ATOM 706 N N . LEU A 1 96 ? -11.141 -4.343 -7.125 1.00 95.62 96 LEU A N 1
ATOM 707 C CA . LEU A 1 96 ? -11.770 -5.274 -6.172 1.00 95.62 96 LEU A CA 1
ATOM 708 C C . LEU A 1 96 ? -12.089 -6.644 -6.793 1.00 95.62 96 LEU A C 1
ATOM 710 O O . LEU A 1 96 ? -11.791 -7.677 -6.201 1.00 95.62 96 LEU A O 1
ATOM 714 N N . ALA A 1 97 ? -12.627 -6.659 -8.016 1.00 96.00 97 ALA A N 1
ATOM 715 C CA . ALA A 1 97 ? -12.984 -7.884 -8.738 1.00 96.00 97 ALA A CA 1
ATOM 716 C C . ALA A 1 97 ? -11.787 -8.803 -9.067 1.00 96.00 97 ALA A C 1
ATOM 718 O O . ALA A 1 97 ? -11.974 -9.987 -9.342 1.00 96.00 97 ALA A O 1
ATOM 719 N N . ASN A 1 98 ? -10.561 -8.273 -9.042 1.00 96.50 98 ASN A N 1
ATOM 720 C CA . ASN A 1 98 ? -9.330 -8.993 -9.367 1.00 96.50 98 ASN A CA 1
ATOM 721 C C . ASN A 1 98 ? -8.545 -9.439 -8.123 1.00 96.50 98 ASN A C 1
ATOM 723 O O . ASN A 1 98 ? -7.550 -10.155 -8.259 1.00 96.50 98 ASN A O 1
ATOM 727 N N . ILE A 1 99 ? -8.968 -9.046 -6.920 1.00 94.50 99 ILE A N 1
ATOM 728 C CA . ILE A 1 99 ? -8.306 -9.428 -5.671 1.00 94.50 99 ILE A CA 1
ATOM 729 C C . ILE A 1 99 ? -8.714 -10.857 -5.299 1.00 94.50 99 ILE A C 1
ATOM 731 O O . ILE A 1 99 ? -9.854 -11.122 -4.929 1.00 94.50 99 ILE A O 1
ATOM 735 N N . LYS A 1 100 ? -7.762 -11.793 -5.376 1.00 93.94 100 LYS A N 1
ATOM 736 C CA . LYS A 1 100 ? -7.994 -13.225 -5.085 1.00 93.94 100 LY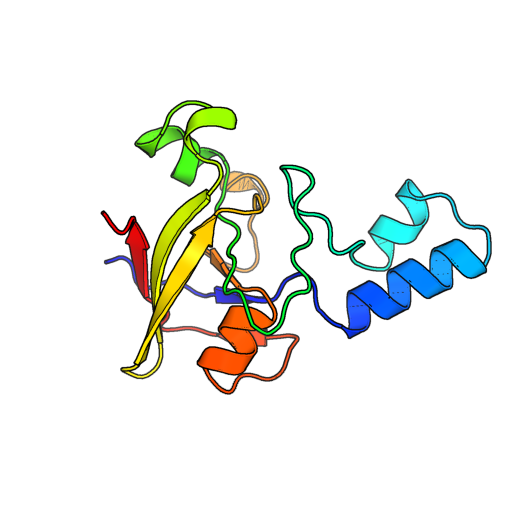S A CA 1
ATOM 737 C C . LYS A 1 100 ? -7.477 -13.678 -3.720 1.00 93.94 100 LYS A C 1
ATOM 739 O O . LYS A 1 100 ? -7.912 -14.705 -3.213 1.00 93.94 100 LYS A O 1
ATOM 744 N N . ASN A 1 101 ? -6.544 -12.933 -3.130 1.00 91.56 101 ASN A N 1
ATOM 745 C CA . ASN A 1 101 ? -5.917 -13.264 -1.844 1.00 91.56 101 ASN A CA 1
ATOM 746 C C . ASN A 1 101 ? -6.756 -12.814 -0.626 1.00 91.56 101 ASN A C 1
ATOM 748 O O . ASN A 1 101 ? -6.440 -13.178 0.509 1.00 91.56 101 ASN A O 1
ATOM 752 N N . GLY A 1 102 ? -7.831 -12.054 -0.865 1.00 92.12 102 GLY A N 1
ATOM 753 C CA . GLY A 1 102 ? -8.723 -11.515 0.161 1.00 92.12 102 GLY A CA 1
ATOM 754 C C . GLY A 1 102 ? -8.178 -10.289 0.900 1.00 92.12 102 GLY A C 1
ATOM 755 O O . GLY A 1 102 ? -8.778 -9.893 1.897 1.00 92.12 102 GLY A O 1
ATOM 756 N N . ALA A 1 103 ? -7.062 -9.703 0.452 1.00 96.56 103 ALA A N 1
ATOM 757 C CA . ALA A 1 103 ? -6.517 -8.488 1.047 1.00 96.56 103 ALA A CA 1
ATOM 758 C C . ALA A 1 103 ? -7.468 -7.301 0.822 1.00 96.56 103 ALA A C 1
ATOM 760 O O . ALA A 1 103 ? -7.935 -7.062 -0.289 1.00 96.56 103 ALA A O 1
ATOM 761 N N . GLY A 1 104 ? -7.765 -6.562 1.888 1.00 96.94 104 GLY A N 1
ATOM 762 C CA . GLY A 1 104 ? -8.578 -5.344 1.840 1.00 96.94 104 GLY A CA 1
ATOM 763 C C . GLY A 1 104 ? -7.768 -4.054 1.971 1.00 96.94 104 GLY A C 1
ATOM 764 O O . GLY A 1 104 ? -8.355 -2.976 1.907 1.00 96.94 104 GLY A O 1
ATOM 765 N N . ILE A 1 105 ? -6.461 -4.166 2.217 1.00 98.44 105 ILE A N 1
ATOM 766 C CA . ILE A 1 105 ? -5.500 -3.066 2.333 1.00 98.44 105 ILE A CA 1
ATOM 767 C C . ILE A 1 105 ? -4.082 -3.628 2.180 1.00 98.44 105 ILE A C 1
ATOM 769 O O . ILE A 1 105 ? -3.799 -4.701 2.720 1.00 98.44 105 ILE A O 1
ATOM 773 N N . ASP A 1 106 ? -3.196 -2.886 1.518 1.00 98.12 106 ASP A N 1
ATOM 774 C CA . ASP A 1 106 ? -1.761 -3.185 1.524 1.00 98.12 106 ASP A CA 1
ATOM 775 C C . ASP A 1 106 ? -1.001 -2.141 2.339 1.00 98.12 106 ASP A C 1
ATOM 777 O O . ASP A 1 106 ? -1.332 -0.953 2.327 1.00 98.12 106 ASP A O 1
ATOM 781 N N . LEU A 1 107 ? 0.002 -2.597 3.084 1.00 98.56 107 LEU A N 1
ATOM 782 C CA . LEU A 1 107 ? 0.735 -1.824 4.078 1.00 98.56 107 LEU A CA 1
ATOM 783 C C . LEU A 1 107 ? 2.231 -1.806 3.747 1.00 98.56 107 LEU A C 1
ATOM 785 O O . LEU A 1 107 ? 2.847 -2.852 3.554 1.00 98.56 107 LEU A O 1
ATOM 789 N N . ASN A 1 108 ? 2.818 -0.612 3.706 1.00 98.50 108 ASN A N 1
ATOM 790 C CA . ASN A 1 108 ? 4.221 -0.426 3.346 1.00 98.50 108 ASN A CA 1
ATOM 791 C C . ASN A 1 108 ? 5.180 -0.750 4.522 1.00 98.50 108 ASN A C 1
ATOM 793 O O . ASN A 1 108 ? 4.721 -1.009 5.647 1.00 98.50 108 ASN A O 1
ATOM 797 N N . PRO A 1 109 ? 6.512 -0.645 4.326 1.00 98.56 109 PRO A N 1
ATOM 798 C CA . PRO A 1 109 ? 7.498 -0.837 5.393 1.00 98.56 109 PRO A CA 1
ATOM 799 C C . PRO A 1 109 ? 7.274 0.037 6.636 1.00 98.56 109 PRO A C 1
ATOM 801 O O . PRO A 1 109 ? 7.528 -0.403 7.759 1.00 98.56 109 PRO A O 1
ATOM 804 N N . GLY A 1 110 ? 6.749 1.254 6.473 1.00 98.44 110 GLY A N 1
ATOM 805 C CA . GLY A 1 110 ? 6.403 2.142 7.583 1.00 98.44 110 GLY A CA 1
ATOM 806 C C . GLY A 1 110 ? 5.347 1.554 8.518 1.00 98.44 110 GLY A C 1
ATOM 807 O O . GLY A 1 110 ? 5.515 1.573 9.740 1.00 98.44 110 GLY A O 1
ATOM 808 N N . PHE A 1 111 ? 4.285 0.959 7.969 1.00 98.62 111 PHE A N 1
ATOM 809 C CA . PHE A 1 111 ? 3.316 0.212 8.776 1.00 98.62 111 PHE A CA 1
ATOM 810 C C . PHE A 1 111 ? 3.905 -1.081 9.334 1.00 98.62 111 PHE A C 1
ATOM 812 O O . PHE A 1 111 ? 3.670 -1.386 10.504 1.00 98.62 111 PHE A O 1
ATOM 819 N N . ALA A 1 112 ? 4.687 -1.817 8.540 1.00 98.31 112 ALA A N 1
ATOM 820 C CA . ALA A 1 112 ? 5.327 -3.052 8.986 1.00 98.31 112 ALA A CA 1
ATOM 821 C C . ALA A 1 112 ? 6.161 -2.810 10.252 1.00 98.31 112 ALA A C 1
ATOM 823 O O . ALA A 1 112 ? 5.942 -3.444 11.286 1.00 98.31 112 ALA A O 1
ATOM 824 N N . LYS A 1 113 ? 7.034 -1.798 10.217 1.00 98.25 113 LYS A N 1
ATOM 825 C CA . LYS A 1 113 ? 7.853 -1.374 11.354 1.00 98.25 113 LYS A CA 1
ATOM 826 C C . LYS A 1 113 ? 7.007 -0.914 12.532 1.00 98.25 113 LYS A C 1
ATOM 828 O O . LYS A 1 113 ? 7.278 -1.298 13.669 1.00 98.25 113 LYS A O 1
ATOM 833 N N . ALA A 1 114 ? 5.960 -0.130 12.278 1.00 98.25 114 ALA A N 1
ATOM 834 C CA . ALA A 1 114 ? 5.076 0.348 13.331 1.00 98.25 114 ALA A CA 1
ATOM 835 C C . ALA A 1 114 ? 4.330 -0.799 14.037 1.00 98.25 114 ALA A C 1
ATOM 837 O O . ALA A 1 114 ? 4.121 -0.722 15.248 1.00 98.25 114 ALA A O 1
ATOM 838 N N . PHE A 1 115 ? 3.974 -1.871 13.331 1.00 98.38 115 PHE A N 1
ATOM 839 C CA . PHE A 1 115 ? 3.316 -3.050 13.902 1.00 98.38 115 PHE A CA 1
ATOM 840 C C . PHE A 1 115 ? 4.278 -4.160 14.349 1.00 98.38 115 PHE A C 1
ATOM 842 O O . PHE A 1 115 ? 3.824 -5.153 14.911 1.00 98.38 115 PHE A O 1
ATOM 849 N N . GLY A 1 116 ? 5.590 -4.003 14.147 1.00 97.81 116 GLY A N 1
ATOM 850 C CA . GLY A 1 116 ? 6.576 -5.040 14.468 1.00 97.81 116 GLY A CA 1
ATOM 851 C C . GLY A 1 116 ? 6.480 -6.270 13.556 1.00 97.81 116 GLY A C 1
ATOM 852 O O . GLY A 1 116 ? 6.801 -7.378 13.977 1.00 97.81 116 GLY A O 1
ATOM 853 N N . LEU A 1 117 ? 6.008 -6.084 12.324 1.00 97.75 117 LEU A N 1
ATOM 854 C CA . LEU A 1 117 ? 5.867 -7.126 11.314 1.00 97.75 117 LEU A CA 1
ATOM 855 C C . LEU A 1 117 ? 7.116 -7.197 10.436 1.00 97.75 117 LEU A C 1
ATOM 857 O O . LEU A 1 117 ? 7.733 -6.181 10.117 1.00 97.75 117 LEU A O 1
ATOM 861 N N . LYS A 1 118 ? 7.453 -8.411 9.996 1.00 96.81 118 LYS A N 1
ATOM 862 C CA . LYS A 1 118 ? 8.482 -8.648 8.984 1.00 96.81 118 LYS A CA 1
ATOM 863 C C . LYS A 1 118 ? 7.813 -8.870 7.632 1.00 96.81 118 LYS A C 1
ATOM 865 O O . LYS A 1 118 ? 6.947 -9.729 7.518 1.00 96.81 118 LYS A O 1
ATOM 870 N N . GLN A 1 119 ? 8.243 -8.115 6.631 1.00 95.75 119 GLN A N 1
ATOM 871 C CA . GLN A 1 119 ? 7.823 -8.276 5.241 1.00 95.75 119 GLN A CA 1
ATOM 872 C C . GLN A 1 119 ? 8.520 -9.476 4.555 1.00 95.75 119 GLN A C 1
ATOM 874 O O . GLN A 1 119 ? 9.679 -9.761 4.888 1.00 95.75 119 GLN A O 1
ATOM 879 N N . PRO A 1 120 ? 7.863 -10.162 3.596 1.00 96.81 120 PRO A N 1
ATOM 880 C CA . PRO A 1 120 ? 6.467 -9.973 3.195 1.00 96.81 120 PRO A CA 1
ATOM 881 C C . PRO A 1 120 ? 5.494 -10.596 4.207 1.00 96.81 120 PRO A C 1
ATOM 883 O O . PRO A 1 120 ? 5.838 -11.563 4.894 1.00 96.81 120 PRO A O 1
ATOM 886 N N . PHE A 1 121 ? 4.269 -10.078 4.293 1.00 97.19 121 PHE A N 1
ATOM 887 C CA . PHE A 1 121 ? 3.241 -10.645 5.167 1.00 97.19 121 PHE A CA 1
ATOM 888 C C . PHE A 1 121 ? 1.845 -10.647 4.548 1.00 97.19 121 PHE A C 1
ATOM 890 O O . PHE A 1 121 ? 1.518 -9.896 3.634 1.00 97.19 121 PHE A O 1
ATOM 897 N N . MET A 1 122 ? 1.004 -11.503 5.122 1.00 97.75 122 MET A N 1
ATOM 898 C CA . MET A 1 122 ? -0.429 -11.562 4.890 1.00 97.75 122 MET A CA 1
ATOM 899 C C . MET A 1 122 ? -1.085 -11.872 6.236 1.00 97.75 122 MET A C 1
ATOM 901 O O . MET A 1 122 ? -0.924 -12.977 6.752 1.00 97.75 122 MET A O 1
ATOM 905 N N . ILE A 1 123 ? -1.758 -10.894 6.833 1.00 98.00 123 ILE A N 1
ATOM 906 C CA . ILE A 1 123 ? -2.264 -10.979 8.208 1.00 98.00 123 ILE A CA 1
ATOM 907 C C . ILE A 1 123 ? -3.766 -10.732 8.265 1.00 98.00 123 ILE A C 1
ATOM 909 O O . ILE A 1 123 ? -4.284 -9.847 7.591 1.00 98.00 123 ILE A O 1
ATOM 913 N N . ASP A 1 124 ? -4.465 -11.506 9.086 1.00 97.81 124 ASP A N 1
ATOM 914 C CA . ASP A 1 124 ? -5.888 -11.316 9.367 1.00 97.81 124 ASP A CA 1
ATOM 915 C C . ASP A 1 124 ? -6.100 -10.361 10.554 1.00 97.81 124 ASP A C 1
ATOM 917 O O . ASP A 1 124 ? -5.173 -10.038 11.298 1.00 97.81 124 ASP A O 1
ATOM 921 N N . GLY A 1 125 ? -7.342 -9.920 10.763 1.00 96.94 125 GLY A N 1
ATOM 922 C CA . GLY A 1 125 ? -7.706 -9.141 11.951 1.00 96.94 125 GLY A CA 1
ATOM 923 C C . GLY A 1 125 ? -7.312 -7.663 11.894 1.00 96.94 125 GLY A C 1
ATOM 924 O O . GLY A 1 125 ? -7.303 -7.000 12.931 1.00 96.94 125 GLY A O 1
ATOM 925 N N . VAL A 1 126 ? -6.993 -7.136 10.710 1.00 98.38 126 VAL A N 1
ATOM 926 C CA . VAL A 1 126 ? -6.686 -5.714 10.525 1.00 98.38 126 VAL A CA 1
ATOM 927 C C . VAL A 1 126 ? -7.979 -4.932 10.368 1.00 98.38 126 VAL A C 1
ATOM 929 O O . VAL A 1 126 ? -8.874 -5.322 9.624 1.00 98.38 126 VAL A O 1
ATOM 932 N N . GLN A 1 127 ? -8.084 -3.807 11.059 1.00 98.19 127 GLN A N 1
ATOM 933 C CA . GLN A 1 127 ? -9.187 -2.867 10.906 1.00 98.19 127 GLN A CA 1
ATOM 934 C C . GLN A 1 127 ? -8.644 -1.567 10.341 1.00 98.19 127 GLN A C 1
ATOM 936 O O . GLN A 1 127 ? -7.563 -1.133 10.728 1.00 98.19 127 GLN A O 1
ATOM 941 N N . TRP A 1 128 ? -9.386 -0.920 9.449 1.00 97.81 128 TRP A N 1
ATOM 942 C CA . TRP A 1 128 ? -9.007 0.409 8.988 1.00 97.81 128 TRP A CA 1
ATOM 943 C C . TRP A 1 128 ? -10.220 1.300 8.745 1.00 97.81 128 TRP A C 1
ATOM 945 O O . TRP A 1 128 ? -11.334 0.823 8.500 1.00 97.81 128 TRP A O 1
ATOM 955 N N . VAL A 1 129 ? -9.986 2.608 8.830 1.00 97.19 129 VAL A N 1
ATOM 956 C CA . VAL A 1 129 ? -10.932 3.668 8.466 1.00 97.19 129 VAL A CA 1
ATOM 957 C C . VAL A 1 129 ? -10.196 4.867 7.884 1.00 97.19 129 VAL A C 1
ATOM 959 O O . VAL A 1 129 ? -9.026 5.102 8.186 1.00 97.19 129 VAL A O 1
ATOM 962 N N . TRP A 1 130 ? -10.899 5.667 7.086 1.00 97.19 130 TRP A N 1
ATOM 963 C CA . TRP A 1 130 ? -10.457 7.029 6.800 1.00 97.19 130 TRP A CA 1
ATOM 964 C C . TRP A 1 130 ? -10.349 7.812 8.112 1.00 97.19 130 TRP A C 1
ATOM 966 O O . TRP A 1 130 ? -11.284 7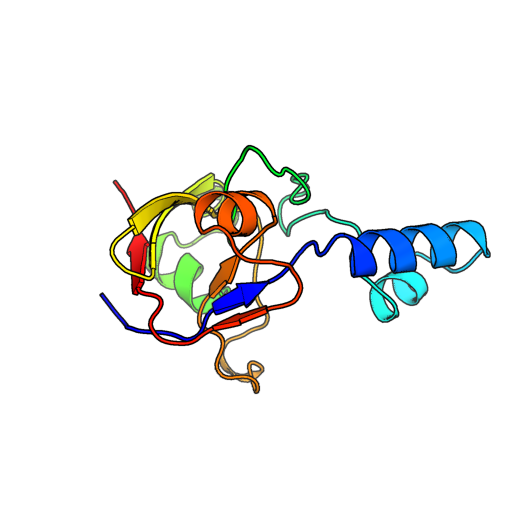.794 8.911 1.00 97.19 130 TRP A O 1
ATOM 976 N N . SER A 1 131 ? -9.214 8.469 8.330 1.00 92.38 131 SER A N 1
ATOM 977 C CA . SER A 1 131 ? -9.047 9.433 9.417 1.00 92.38 131 SER A CA 1
ATOM 978 C C . SER A 1 131 ? -9.407 10.819 8.901 1.00 92.38 131 SER A C 1
ATOM 980 O O . SER A 1 131 ? -9.045 11.170 7.773 1.00 92.38 131 SER A O 1
ATOM 982 N N . GLU A 1 132 ? -10.114 11.580 9.730 1.00 72.00 132 GLU A N 1
ATOM 983 C CA . GLU A 1 132 ? -10.310 13.021 9.542 1.00 72.00 132 GLU A CA 1
ATOM 984 C C . GLU A 1 132 ? -9.006 13.790 9.787 1.00 72.00 132 GLU A C 1
ATOM 986 O O . GLU A 1 132 ? -8.163 13.287 10.574 1.00 72.00 132 GLU A O 1
#